Protein AF-A0A2S9GQC8-F1 (afdb_monomer_lite)

Sequence (72 aa):
DTAIDLLRAGGDRIAWLDTDDPAEALRATLVARAAELRQAALLGDAGSALAILDSHRLLCAHRHGPFGVAQW

Secondary structure (DSSP, 8-state):
-HHHHHHHH--TT------S-HHHHHHHHHHHHHHHHHHHHHTT-HHHHHHHHHT---------STT-----

Structure (mmCIF, N/CA/C/O backbone):
data_AF-A0A2S9GQC8-F1
#
_entry.id   AF-A0A2S9GQC8-F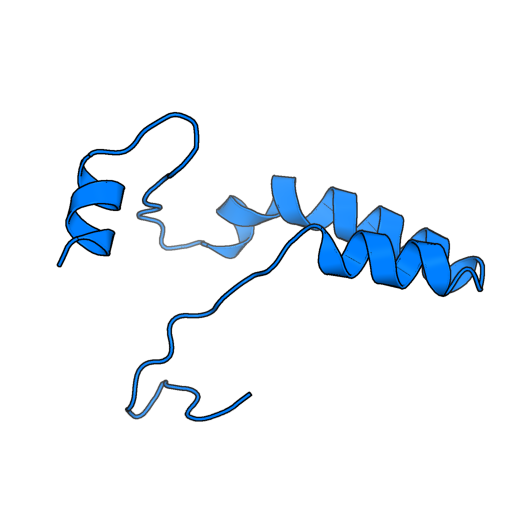1
#
loop_
_atom_site.group_PDB
_atom_site.id
_atom_site.type_symbol
_atom_site.label_atom_id
_atom_site.label_alt_id
_atom_site.label_comp_id
_atom_site.label_asym_id
_atom_site.label_entity_id
_atom_site.label_seq_id
_atom_site.pdbx_PDB_ins_code
_atom_site.Cartn_x
_atom_site.Cartn_y
_atom_site.Cartn_z
_atom_site.occupancy
_atom_site.B_iso_or_equiv
_atom_site.auth_seq_id
_atom_site.auth_comp_id
_atom_site.auth_asym_id
_atom_site.auth_atom_id
_atom_site.pdbx_PDB_model_num
ATOM 1 N N . ASP A 1 1 ? 14.338 -16.391 -17.060 1.00 80.00 1 ASP A N 1
ATOM 2 C CA . ASP A 1 1 ? 13.523 -16.537 -15.837 1.00 80.00 1 ASP A CA 1
ATOM 3 C C . ASP A 1 1 ? 12.144 -16.079 -16.247 1.00 80.00 1 ASP A C 1
ATOM 5 O O . ASP A 1 1 ? 12.006 -14.926 -16.643 1.00 80.00 1 ASP A O 1
ATOM 9 N N . THR A 1 2 ? 11.167 -16.985 -16.228 1.00 88.12 2 THR A N 1
ATOM 10 C CA . THR A 1 2 ? 9.832 -16.775 -16.799 1.00 88.12 2 THR A CA 1
ATOM 11 C C . THR A 1 2 ? 9.168 -15.486 -16.309 1.00 88.12 2 THR A C 1
ATOM 13 O O . THR A 1 2 ? 8.487 -14.829 -17.089 1.00 88.12 2 THR A O 1
ATOM 16 N N . ALA A 1 3 ? 9.386 -15.080 -15.052 1.00 85.75 3 ALA A N 1
ATOM 17 C CA . ALA A 1 3 ? 8.811 -13.842 -14.524 1.00 85.75 3 ALA A CA 1
ATOM 18 C C . ALA A 1 3 ? 9.378 -12.594 -15.223 1.00 85.75 3 ALA A C 1
ATOM 20 O O . ALA A 1 3 ? 8.629 -11.704 -15.623 1.00 85.75 3 ALA 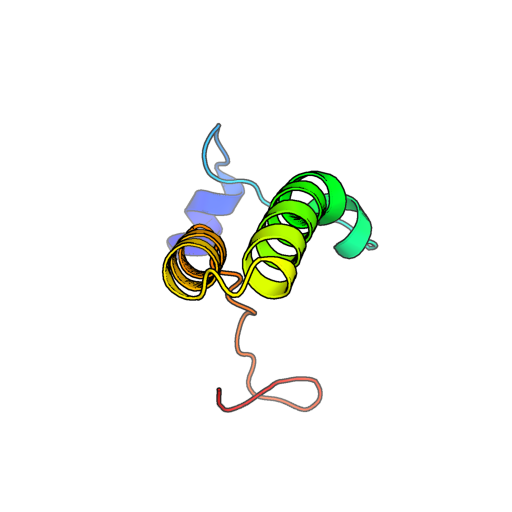A O 1
ATOM 21 N N . ILE A 1 4 ? 10.698 -12.551 -15.418 1.00 87.38 4 ILE A N 1
ATOM 22 C CA . ILE A 1 4 ? 11.381 -11.455 -16.118 1.00 87.38 4 ILE A CA 1
ATOM 23 C C . ILE A 1 4 ? 10.994 -11.432 -17.598 1.00 87.38 4 ILE A C 1
ATOM 25 O O . ILE A 1 4 ? 10.786 -10.358 -18.159 1.00 87.38 4 ILE A O 1
ATOM 29 N N . ASP A 1 5 ? 10.863 -12.601 -18.223 1.00 90.75 5 ASP A N 1
ATOM 30 C CA . ASP A 1 5 ? 10.484 -12.707 -19.633 1.00 90.75 5 ASP A CA 1
ATOM 31 C C . ASP A 1 5 ? 9.042 -12.209 -19.865 1.00 90.75 5 ASP A C 1
ATOM 33 O O . ASP A 1 5 ? 8.792 -11.474 -20.820 1.00 90.75 5 ASP A O 1
ATOM 37 N N . LEU A 1 6 ? 8.115 -12.503 -18.944 1.00 90.94 6 LEU A N 1
ATOM 38 C CA . LEU A 1 6 ? 6.746 -11.969 -18.968 1.00 90.94 6 LEU A CA 1
ATOM 39 C C . LEU A 1 6 ? 6.698 -10.455 -18.750 1.00 90.94 6 LEU A C 1
ATOM 41 O O . LEU A 1 6 ? 5.985 -9.758 -19.468 1.00 90.94 6 LEU A O 1
ATOM 45 N N . LEU A 1 7 ? 7.458 -9.928 -17.787 1.00 90.00 7 LEU A N 1
ATOM 46 C CA . LEU A 1 7 ? 7.475 -8.486 -17.554 1.00 90.00 7 LEU A CA 1
ATOM 47 C C . LEU A 1 7 ? 8.068 -7.714 -18.742 1.00 90.00 7 LEU A C 1
ATOM 49 O O . LEU A 1 7 ? 7.589 -6.629 -19.059 1.00 90.00 7 LEU A O 1
ATOM 53 N N . ARG A 1 8 ? 9.084 -8.276 -19.413 1.00 88.56 8 ARG A N 1
ATOM 54 C CA . ARG A 1 8 ? 9.655 -7.712 -20.648 1.00 88.56 8 ARG A CA 1
ATOM 55 C C . ARG A 1 8 ? 8.676 -7.752 -21.817 1.00 88.56 8 ARG A C 1
ATOM 57 O O . ARG A 1 8 ? 8.684 -6.833 -22.628 1.00 88.56 8 ARG A O 1
ATOM 64 N N . ALA A 1 9 ? 7.863 -8.805 -21.915 1.00 91.06 9 ALA A N 1
ATOM 65 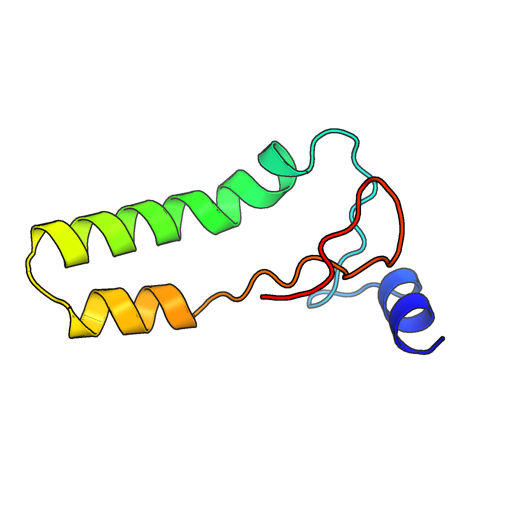C CA . ALA A 1 9 ? 6.821 -8.908 -22.934 1.00 91.06 9 ALA A CA 1
ATOM 66 C C . ALA A 1 9 ? 5.686 -7.886 -22.717 1.00 91.06 9 ALA A C 1
ATOM 68 O O . ALA A 1 9 ? 5.097 -7.419 -23.690 1.00 91.06 9 ALA A O 1
ATOM 69 N N . GLY A 1 10 ? 5.417 -7.512 -21.459 1.00 86.94 10 GLY A N 1
ATOM 70 C CA . GLY A 1 10 ? 4.404 -6.523 -21.080 1.00 86.94 10 GLY A CA 1
ATOM 71 C C . GLY A 1 10 ? 2.958 -7.004 -21.268 1.00 86.94 10 GLY A C 1
ATOM 72 O O . GLY A 1 10 ? 2.696 -8.187 -21.491 1.00 86.94 10 GLY A O 1
ATOM 73 N N . GLY A 1 11 ? 2.000 -6.077 -21.152 1.00 87.25 11 GLY A N 1
ATOM 74 C CA . GLY A 1 11 ? 0.575 -6.299 -21.426 1.00 87.25 11 GLY A CA 1
ATOM 75 C C . GLY A 1 11 ? -0.357 -5.511 -20.501 1.00 87.25 11 GLY A C 1
ATOM 76 O O . GLY A 1 11 ? 0.080 -4.865 -19.555 1.00 87.25 11 GLY A O 1
ATOM 77 N N . ASP A 1 12 ? -1.668 -5.614 -20.726 1.00 84.81 12 ASP A N 1
ATOM 78 C CA . ASP A 1 12 ? -2.677 -4.828 -19.985 1.00 84.81 12 ASP A CA 1
ATOM 79 C C . ASP A 1 12 ? -2.747 -5.156 -18.485 1.00 84.81 12 ASP A C 1
ATOM 81 O O . ASP A 1 12 ? -3.297 -4.398 -17.688 1.00 84.81 12 ASP A O 1
ATOM 85 N N . ARG A 1 13 ? -2.225 -6.324 -18.090 1.00 84.44 13 ARG A N 1
ATOM 86 C CA . ARG A 1 13 ? -2.311 -6.848 -16.718 1.00 84.44 13 ARG A CA 1
ATOM 87 C C . ARG A 1 13 ? -0.978 -6.833 -15.975 1.00 84.44 13 ARG A C 1
ATOM 89 O O . ARG A 1 13 ? -0.971 -7.084 -14.773 1.00 84.44 13 ARG A O 1
ATOM 96 N N . ILE A 1 14 ? 0.135 -6.606 -16.674 1.00 89.06 14 ILE A N 1
ATOM 97 C CA . ILE A 1 14 ? 1.493 -6.716 -16.134 1.00 89.06 14 ILE A CA 1
ATOM 98 C C . ILE A 1 14 ? 2.338 -5.592 -16.732 1.00 89.06 14 ILE A C 1
ATOM 100 O O . ILE A 1 14 ? 2.465 -5.493 -17.948 1.00 89.06 14 ILE A O 1
ATOM 104 N N . ALA A 1 15 ? 2.955 -4.785 -15.872 1.00 86.19 15 ALA A N 1
ATOM 105 C CA . ALA A 1 15 ? 3.820 -3.688 -16.283 1.00 86.19 15 ALA A CA 1
ATOM 106 C C . ALA A 1 15 ? 5.189 -3.785 -15.601 1.00 86.19 15 ALA A C 1
ATOM 108 O O . ALA A 1 15 ? 5.275 -4.047 -14.400 1.00 86.19 15 ALA A O 1
ATOM 109 N N . TRP A 1 16 ? 6.250 -3.536 -16.371 1.00 88.00 16 TRP A N 1
ATOM 110 C CA . TRP A 1 16 ? 7.572 -3.221 -15.837 1.00 88.00 16 TRP A CA 1
ATOM 111 C C . TRP A 1 16 ? 7.672 -1.706 -15.664 1.00 88.00 16 TRP A C 1
ATOM 113 O O . TRP A 1 16 ? 7.499 -0.960 -16.627 1.00 88.00 16 TRP A O 1
ATOM 123 N N . LEU A 1 17 ? 7.943 -1.252 -14.442 1.00 87.38 17 LEU A N 1
ATOM 124 C CA . LEU A 1 17 ? 8.143 0.162 -14.140 1.00 87.38 17 LEU A CA 1
ATOM 125 C C . LEU A 1 17 ? 9.642 0.436 -14.048 1.00 87.38 17 LEU A C 1
ATOM 127 O O . LEU A 1 17 ? 10.301 -0.043 -13.128 1.00 87.38 17 LEU A O 1
ATOM 131 N N . ASP A 1 18 ? 10.161 1.197 -15.005 1.00 87.75 18 ASP A N 1
ATOM 132 C CA . ASP A 1 18 ? 11.511 1.756 -14.956 1.00 87.75 18 ASP A CA 1
ATOM 133 C C . ASP A 1 18 ? 11.398 3.212 -14.482 1.00 87.75 18 ASP A C 1
ATOM 135 O O . ASP A 1 18 ? 11.011 4.096 -15.247 1.00 87.75 18 ASP A O 1
ATOM 139 N N . THR A 1 19 ? 11.568 3.437 -13.177 1.00 87.56 19 THR A N 1
ATOM 140 C CA . THR A 1 19 ? 11.358 4.742 -12.533 1.00 87.56 19 THR A CA 1
ATOM 141 C C . THR A 1 19 ? 12.268 4.909 -11.322 1.00 87.56 19 THR A C 1
ATOM 143 O O . THR A 1 19 ? 12.424 3.985 -10.522 1.00 87.56 19 THR A O 1
ATOM 146 N N . ASP A 1 20 ? 12.794 6.119 -11.149 1.00 90.94 20 ASP A N 1
ATOM 147 C CA . ASP A 1 20 ? 13.518 6.531 -9.942 1.00 90.94 20 ASP A CA 1
ATOM 148 C C . ASP A 1 20 ? 12.569 7.009 -8.823 1.00 90.94 20 ASP A C 1
ATOM 150 O O . ASP A 1 20 ? 12.990 7.178 -7.679 1.00 90.94 20 ASP A O 1
ATOM 154 N N . ASP A 1 21 ? 11.278 7.192 -9.132 1.00 89.00 21 ASP A N 1
ATOM 155 C CA . ASP A 1 21 ? 10.224 7.542 -8.173 1.00 89.00 21 ASP A CA 1
ATOM 156 C C . ASP A 1 21 ? 9.085 6.501 -8.197 1.00 89.00 21 ASP A C 1
ATOM 158 O O . ASP A 1 21 ? 8.049 6.677 -8.854 1.00 89.00 21 ASP A O 1
ATOM 162 N N . PRO A 1 22 ? 9.259 5.366 -7.498 1.00 86.12 22 PRO A N 1
ATOM 163 C CA . PRO A 1 22 ? 8.229 4.335 -7.411 1.00 86.12 22 PRO A CA 1
ATOM 164 C C . PRO A 1 22 ? 7.015 4.777 -6.582 1.00 86.12 22 PRO A C 1
ATOM 166 O O . PRO A 1 22 ? 5.927 4.225 -6.750 1.00 86.12 22 PRO A O 1
ATOM 169 N N . ALA A 1 23 ? 7.173 5.755 -5.684 1.00 87.44 23 ALA A N 1
ATOM 170 C CA . ALA A 1 23 ? 6.080 6.224 -4.840 1.00 87.44 23 ALA A CA 1
ATOM 171 C C . ALA A 1 23 ? 5.032 6.959 -5.676 1.00 87.44 23 ALA A C 1
ATOM 173 O O . ALA A 1 23 ? 3.836 6.704 -5.518 1.00 87.44 23 ALA A O 1
ATOM 174 N N . GLU A 1 24 ? 5.474 7.818 -6.594 1.00 91.50 24 GLU A N 1
ATOM 175 C CA . GLU A 1 24 ? 4.565 8.519 -7.494 1.00 91.50 24 GLU A CA 1
ATOM 176 C C . GLU A 1 24 ? 3.866 7.556 -8.460 1.00 91.50 24 GLU A C 1
ATOM 178 O O . GLU A 1 24 ? 2.644 7.608 -8.607 1.00 91.50 24 GLU A O 1
ATOM 183 N N . ALA A 1 25 ? 4.599 6.587 -9.016 1.00 89.00 25 ALA A N 1
ATOM 184 C CA . ALA A 1 25 ? 4.029 5.577 -9.910 1.00 89.00 25 ALA A CA 1
ATOM 185 C C . ALA A 1 25 ? 2.919 4.732 -9.248 1.00 89.00 25 ALA A C 1
ATOM 187 O O . ALA A 1 25 ? 1.963 4.320 -9.907 1.00 89.00 25 ALA A O 1
ATOM 188 N N . LEU A 1 26 ? 3.018 4.479 -7.940 1.00 87.94 26 LEU A N 1
ATOM 189 C CA . LEU A 1 26 ? 2.036 3.691 -7.189 1.00 87.94 26 LEU A CA 1
ATOM 190 C C . LEU A 1 26 ? 0.915 4.536 -6.566 1.00 87.94 26 LEU A C 1
ATOM 192 O O . LEU A 1 26 ? -0.106 3.980 -6.146 1.00 87.94 26 LEU A O 1
ATOM 196 N N . ARG A 1 27 ? 1.074 5.864 -6.496 1.00 90.94 27 ARG A N 1
ATOM 197 C CA . ARG A 1 27 ? 0.199 6.766 -5.735 1.00 90.94 27 ARG A CA 1
ATOM 198 C C . ARG A 1 27 ? -1.266 6.635 -6.133 1.00 90.94 27 ARG A C 1
ATOM 200 O O . ARG A 1 27 ? -2.108 6.436 -5.259 1.00 90.94 27 ARG A O 1
ATOM 207 N N . ALA A 1 28 ? -1.568 6.722 -7.428 1.00 86.25 28 ALA A N 1
ATOM 208 C CA . ALA A 1 28 ? -2.942 6.672 -7.930 1.00 86.25 28 ALA A CA 1
ATOM 209 C C . ALA A 1 28 ? -3.661 5.384 -7.500 1.00 86.25 28 ALA A C 1
ATOM 211 O O . ALA A 1 28 ? -4.812 5.415 -7.067 1.00 86.25 28 ALA A O 1
ATOM 212 N N . THR A 1 29 ? -2.950 4.259 -7.550 1.00 85.38 29 THR A N 1
ATOM 213 C CA . THR A 1 29 ? -3.505 2.950 -7.216 1.00 85.38 29 THR A CA 1
ATOM 214 C C . THR A 1 29 ? -3.670 2.794 -5.703 1.00 85.38 29 THR A C 1
ATOM 216 O O . THR A 1 29 ? -4.681 2.257 -5.257 1.00 85.38 29 THR A O 1
ATOM 219 N N . LEU A 1 30 ? -2.704 3.258 -4.901 1.00 90.81 30 LEU A N 1
ATOM 220 C CA . LEU A 1 30 ? -2.682 3.040 -3.451 1.00 90.81 30 LEU A CA 1
ATOM 221 C C . LEU A 1 30 ? -3.546 4.029 -2.657 1.00 90.81 30 LEU A C 1
ATOM 223 O O . LEU A 1 30 ? -4.185 3.623 -1.688 1.00 90.81 30 LEU A O 1
ATOM 227 N N . VAL A 1 31 ? -3.578 5.311 -3.035 1.00 94.25 31 VAL A N 1
ATOM 228 C CA . VAL A 1 31 ? -4.193 6.369 -2.210 1.00 94.25 31 VAL A CA 1
ATOM 229 C C . VAL A 1 31 ? -5.704 6.201 -2.083 1.00 94.25 31 VAL A C 1
ATOM 231 O O . VAL A 1 31 ? -6.224 6.342 -0.977 1.00 94.25 31 VAL A O 1
ATOM 234 N N . ALA A 1 32 ? -6.403 5.864 -3.170 1.00 91.06 32 ALA A N 1
ATOM 235 C CA . ALA A 1 32 ? -7.853 5.656 -3.132 1.00 91.06 32 ALA A CA 1
ATOM 236 C C . ALA A 1 32 ? -8.230 4.556 -2.122 1.00 91.06 32 ALA A C 1
ATOM 238 O O . ALA A 1 32 ? -9.020 4.778 -1.207 1.00 91.06 32 ALA A O 1
ATOM 239 N N . ARG A 1 33 ? -7.546 3.411 -2.202 1.00 92.94 33 ARG A N 1
ATOM 240 C CA . ARG A 1 33 ? -7.745 2.279 -1.287 1.00 92.94 33 ARG A CA 1
ATOM 241 C C . ARG A 1 33 ? -7.347 2.604 0.150 1.00 92.94 33 ARG A C 1
ATOM 243 O O . ARG A 1 33 ? -8.044 2.219 1.082 1.00 92.94 33 ARG A O 1
ATOM 250 N N . ALA A 1 34 ? -6.254 3.341 0.350 1.00 94.69 34 ALA A N 1
ATOM 251 C CA . ALA A 1 34 ? -5.838 3.778 1.681 1.00 94.69 34 ALA A CA 1
ATOM 252 C C . ALA A 1 34 ? -6.876 4.711 2.331 1.00 94.69 34 ALA A C 1
ATOM 254 O O . ALA A 1 34 ? -7.116 4.627 3.538 1.00 94.69 34 ALA A O 1
ATOM 255 N N . ALA A 1 35 ? -7.518 5.576 1.540 1.00 96.25 35 ALA A N 1
ATOM 256 C CA . ALA A 1 35 ? -8.596 6.431 2.016 1.00 96.25 35 ALA A CA 1
ATOM 257 C C . ALA A 1 35 ? -9.819 5.606 2.446 1.00 96.25 35 ALA A C 1
ATOM 259 O O . ALA A 1 35 ? -10.327 5.823 3.545 1.00 96.25 35 ALA A O 1
ATOM 260 N N . GLU A 1 36 ? -10.247 4.634 1.636 1.00 96.00 36 GLU A N 1
ATOM 261 C CA . GLU A 1 36 ? -11.361 3.726 1.954 1.00 96.00 36 GLU A CA 1
ATOM 262 C C . GLU A 1 36 ? -11.085 2.892 3.211 1.00 96.00 36 GLU A C 1
ATOM 264 O O . GLU A 1 36 ? -11.907 2.858 4.128 1.00 96.00 36 GLU A O 1
ATOM 269 N N . LEU A 1 37 ? -9.887 2.305 3.306 1.00 97.00 37 LEU A N 1
ATOM 270 C CA . LEU A 1 37 ? -9.434 1.563 4.482 1.00 97.00 37 LEU A CA 1
ATOM 271 C C . LEU A 1 37 ? -9.518 2.424 5.746 1.00 97.00 37 LEU A C 1
ATOM 273 O O . LEU A 1 37 ? -10.033 1.989 6.777 1.00 97.00 37 LEU A O 1
ATOM 277 N N . ARG A 1 38 ? -9.036 3.670 5.666 1.00 97.62 38 ARG A N 1
ATOM 278 C CA . ARG A 1 38 ? -9.089 4.610 6.787 1.00 97.62 38 ARG A CA 1
ATOM 279 C C . ARG A 1 38 ? -10.529 4.928 7.190 1.00 97.62 38 ARG A C 1
ATOM 281 O O . ARG A 1 38 ? -10.791 5.030 8.385 1.00 97.62 38 ARG A O 1
ATOM 288 N N . GLN A 1 39 ? -11.448 5.098 6.239 1.00 98.50 39 GLN A N 1
ATOM 289 C CA . GLN A 1 39 ? -12.859 5.338 6.561 1.00 98.50 39 GLN A CA 1
ATOM 290 C C . GLN A 1 39 ? -13.484 4.139 7.276 1.00 98.50 39 GLN A C 1
AT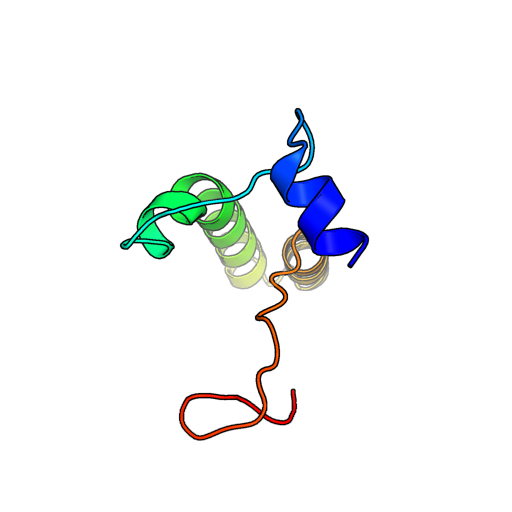OM 292 O O . GLN A 1 39 ? -14.101 4.329 8.320 1.00 98.50 39 GLN A O 1
ATOM 297 N N . ALA A 1 40 ? -13.265 2.915 6.786 1.00 98.25 40 ALA A N 1
ATOM 298 C CA . ALA A 1 40 ? -13.754 1.702 7.445 1.00 98.25 40 ALA A CA 1
ATOM 299 C C . ALA A 1 40 ? -13.199 1.562 8.874 1.00 98.25 40 ALA A C 1
ATOM 301 O O . ALA A 1 40 ? -13.946 1.282 9.811 1.00 98.25 40 ALA A O 1
ATOM 302 N N . ALA A 1 41 ? -11.908 1.855 9.067 1.00 97.31 41 ALA A N 1
ATOM 303 C CA . ALA A 1 41 ? -11.271 1.828 10.382 1.00 97.31 41 ALA A CA 1
ATOM 304 C C . ALA A 1 41 ? -11.862 2.864 11.355 1.00 97.31 41 ALA A C 1
ATOM 306 O O . ALA A 1 41 ? -12.151 2.529 12.502 1.00 97.31 41 ALA A O 1
ATOM 307 N N . LEU A 1 42 ? -12.090 4.105 10.907 1.00 98.25 42 LEU A N 1
ATOM 308 C CA . LEU A 1 42 ? -12.781 5.127 11.709 1.00 98.25 42 LEU A CA 1
ATOM 309 C C . LEU A 1 42 ? -14.240 4.746 12.001 1.00 98.25 42 LEU A C 1
ATOM 311 O O . LEU A 1 42 ? -14.765 5.097 13.054 1.00 98.25 42 LEU A O 1
ATOM 315 N N . LEU A 1 43 ? -14.850 4.012 11.067 1.00 98.44 43 LEU A N 1
ATOM 316 C CA . LEU A 1 43 ? -16.131 3.308 11.145 1.00 98.44 43 LEU A CA 1
ATOM 317 C C . LEU A 1 43 ? -16.265 2.351 12.339 1.00 98.44 43 LEU A C 1
ATOM 319 O O . LEU A 1 43 ? -17.368 2.039 12.784 1.00 98.44 43 LEU A O 1
ATOM 323 N N . GLY A 1 44 ? -15.133 1.805 12.791 1.00 98.25 44 GLY A N 1
ATOM 324 C CA . GLY A 1 44 ? -15.110 0.567 13.566 1.00 98.25 44 GLY A CA 1
ATOM 325 C C . GLY A 1 44 ? -15.490 -0.672 12.742 1.00 98.25 44 GLY A C 1
ATOM 326 O O . GLY A 1 44 ? -15.674 -1.746 13.313 1.00 98.25 44 GLY A O 1
ATOM 327 N N . ASP A 1 45 ? -15.590 -0.557 11.413 1.00 98.31 45 ASP A N 1
ATOM 328 C CA . ASP A 1 45 ? -15.909 -1.668 10.516 1.00 98.31 45 ASP A CA 1
ATOM 329 C C . ASP A 1 45 ? -14.639 -2.455 10.173 1.00 98.31 45 ASP A C 1
ATOM 331 O O . ASP A 1 45 ? -14.010 -2.294 9.121 1.00 98.31 45 ASP A O 1
ATOM 335 N N . ALA A 1 46 ? -14.247 -3.318 11.108 1.00 97.62 46 ALA A N 1
ATOM 336 C CA . ALA A 1 46 ? -13.079 -4.175 10.956 1.00 97.62 46 ALA A CA 1
ATOM 337 C C . ALA A 1 46 ? -13.201 -5.142 9.763 1.00 97.62 46 ALA A C 1
ATOM 339 O O . ALA A 1 46 ? -12.191 -5.464 9.138 1.00 97.62 46 ALA A O 1
ATOM 340 N N . GLY A 1 47 ? -14.415 -5.594 9.429 1.00 98.12 47 GLY A N 1
ATOM 341 C CA . GLY A 1 47 ? -14.646 -6.535 8.332 1.00 98.12 47 GLY A CA 1
ATOM 342 C C . GLY A 1 47 ? -14.328 -5.907 6.979 1.00 98.12 47 GLY A C 1
ATOM 343 O O . GLY A 1 47 ? -13.515 -6.443 6.222 1.00 98.12 47 GLY A O 1
ATOM 344 N N . SER A 1 48 ? -14.899 -4.732 6.709 1.00 97.62 48 SER A N 1
ATOM 345 C CA . SER A 1 48 ? -14.612 -3.984 5.483 1.00 97.62 48 SER A CA 1
ATOM 346 C C . SER A 1 48 ? -13.154 -3.538 5.421 1.00 97.62 48 SER A C 1
ATOM 348 O O . SER A 1 48 ? -12.529 -3.640 4.367 1.00 97.62 48 SER A O 1
ATOM 350 N N . ALA A 1 49 ? -12.574 -3.108 6.546 1.00 97.06 49 ALA A N 1
ATOM 351 C CA . ALA A 1 49 ? -11.165 -2.729 6.599 1.00 97.06 49 ALA A CA 1
ATOM 352 C C . ALA A 1 49 ? -10.240 -3.887 6.174 1.00 97.06 49 ALA A C 1
ATOM 354 O O . ALA A 1 49 ? -9.360 -3.698 5.334 1.00 97.06 49 ALA A O 1
ATOM 355 N N . LEU A 1 50 ? -10.462 -5.098 6.694 1.00 95.69 50 LEU A N 1
ATOM 356 C CA . LEU A 1 50 ? -9.670 -6.273 6.319 1.00 95.69 50 LEU A CA 1
ATOM 357 C C . LEU A 1 50 ? -9.885 -6.680 4.855 1.00 95.69 50 LEU A C 1
ATOM 359 O O . LEU A 1 50 ? -8.915 -7.000 4.172 1.00 95.69 50 LEU A O 1
ATOM 363 N N . ALA A 1 51 ? -11.120 -6.614 4.349 1.00 96.06 51 ALA A N 1
ATOM 364 C CA . ALA A 1 51 ? -11.411 -6.920 2.948 1.00 96.06 51 ALA A CA 1
ATOM 365 C C . ALA A 1 51 ? -10.723 -5.940 1.976 1.00 96.06 51 ALA A C 1
ATOM 367 O O . ALA A 1 51 ? -10.155 -6.357 0.967 1.00 96.06 51 ALA A O 1
ATOM 368 N N . ILE A 1 52 ? -10.721 -4.640 2.295 1.00 95.31 52 ILE A N 1
ATOM 369 C CA . ILE A 1 52 ? -10.020 -3.617 1.503 1.00 95.31 52 ILE A CA 1
ATOM 370 C C . ILE A 1 52 ? -8.509 -3.861 1.543 1.00 95.31 52 ILE A C 1
ATOM 372 O O . ILE A 1 52 ? -7.852 -3.797 0.502 1.00 95.31 52 ILE A O 1
ATOM 376 N N . LEU A 1 53 ? -7.961 -4.167 2.723 1.00 92.06 53 LEU A N 1
ATOM 377 C CA . LEU A 1 53 ? -6.537 -4.455 2.891 1.00 92.06 53 LEU A CA 1
ATOM 378 C C . LEU A 1 53 ? -6.092 -5.661 2.045 1.00 92.06 53 LEU A C 1
ATOM 380 O O . LEU A 1 53 ? -5.039 -5.600 1.416 1.00 92.06 53 LEU A O 1
ATOM 384 N N . ASP A 1 54 ? -6.900 -6.721 1.981 1.00 92.38 54 ASP A N 1
ATOM 385 C CA . ASP A 1 54 ? -6.579 -7.944 1.228 1.00 92.38 54 ASP A CA 1
ATOM 386 C C . ASP A 1 54 ? -6.692 -7.773 -0.302 1.00 92.38 54 ASP A C 1
ATOM 388 O O . ASP A 1 54 ? -6.040 -8.480 -1.070 1.00 92.38 54 ASP A O 1
ATOM 392 N N . SER A 1 55 ? -7.453 -6.776 -0.770 1.00 90.56 55 SER A N 1
ATOM 393 C CA . SER A 1 55 ? -7.675 -6.523 -2.205 1.00 90.56 55 SER A CA 1
ATOM 394 C C . SER A 1 55 ? -6.413 -6.138 -2.991 1.00 90.56 55 SER A C 1
ATOM 396 O O . SER A 1 55 ? -6.404 -6.188 -4.224 1.00 90.56 55 SER A O 1
ATOM 398 N N . HIS A 1 56 ? -5.335 -5.741 -2.305 1.00 86.69 56 HIS A N 1
ATOM 399 C CA . HIS A 1 56 ? -4.083 -5.367 -2.944 1.00 86.69 56 HIS A CA 1
ATOM 400 C C . HIS A 1 56 ? -2.866 -5.793 -2.130 1.00 86.69 56 HIS A C 1
ATOM 402 O O . HIS A 1 56 ? -2.609 -5.280 -1.043 1.00 86.69 56 HIS A O 1
ATOM 408 N N . ARG A 1 57 ? -2.050 -6.673 -2.713 1.00 83.38 57 ARG A N 1
ATOM 409 C CA . ARG A 1 57 ? -0.821 -7.169 -2.093 1.00 83.38 57 ARG A CA 1
ATOM 410 C C . ARG A 1 57 ? 0.395 -6.557 -2.775 1.00 83.38 57 ARG A C 1
ATOM 412 O O . ARG A 1 57 ? 0.615 -6.776 -3.963 1.00 83.38 57 ARG A O 1
ATOM 419 N N . LEU A 1 58 ? 1.197 -5.826 -2.005 1.00 81.81 58 LEU A N 1
ATOM 420 C CA . LEU A 1 58 ? 2.522 -5.384 -2.422 1.00 81.81 58 LEU A CA 1
ATOM 421 C C . LEU A 1 58 ? 3.545 -6.415 -1.944 1.00 81.81 58 LEU A C 1
ATOM 423 O O . LEU A 1 58 ? 3.773 -6.560 -0.746 1.00 81.81 58 LEU A O 1
ATOM 427 N N . LEU A 1 59 ? 4.147 -7.141 -2.881 1.00 78.06 59 LEU A N 1
ATOM 428 C CA . LEU A 1 59 ? 5.258 -8.041 -2.594 1.00 78.06 59 LEU A CA 1
ATOM 429 C C . LEU A 1 59 ? 6.554 -7.314 -2.930 1.00 78.06 59 LEU A C 1
ATOM 431 O O . LEU A 1 59 ? 6.882 -7.115 -4.098 1.00 78.06 59 LEU A O 1
ATOM 435 N N . CYS A 1 60 ? 7.293 -6.906 -1.907 1.00 71.94 60 CYS A N 1
ATOM 436 C CA . CYS A 1 60 ? 8.639 -6.391 -2.103 1.00 71.94 60 CYS A CA 1
ATOM 437 C C . CYS A 1 60 ? 9.559 -7.571 -2.421 1.00 71.94 60 CYS A C 1
ATOM 439 O O . CYS A 1 60 ? 9.584 -8.554 -1.677 1.00 71.94 60 CYS A O 1
ATOM 441 N N . ALA A 1 61 ? 10.309 -7.494 -3.523 1.00 65.31 61 ALA A N 1
ATOM 442 C CA . ALA A 1 61 ? 11.276 -8.529 -3.858 1.00 65.31 61 ALA A CA 1
ATOM 443 C C . ALA A 1 61 ? 12.260 -8.710 -2.690 1.00 65.31 61 ALA A C 1
ATOM 445 O O . ALA A 1 61 ? 12.987 -7.788 -2.316 1.00 65.31 61 ALA A O 1
ATOM 446 N N . HIS A 1 62 ? 12.282 -9.908 -2.108 1.00 60.72 62 HIS A N 1
ATOM 447 C CA . HIS A 1 62 ? 13.292 -10.280 -1.130 1.00 60.72 62 HIS A CA 1
ATOM 448 C C . HIS A 1 62 ? 14.623 -10.449 -1.853 1.00 60.72 62 HIS A C 1
ATOM 450 O O . HIS A 1 62 ? 14.835 -11.424 -2.571 1.00 60.72 62 HIS A O 1
ATOM 456 N N . ARG A 1 63 ? 15.542 -9.508 -1.646 1.00 56.66 63 ARG A N 1
ATOM 457 C CA . ARG A 1 63 ? 16.959 -9.747 -1.921 1.00 56.66 63 ARG A CA 1
ATOM 458 C C . ARG A 1 63 ? 17.650 -10.134 -0.623 1.00 56.66 63 ARG A C 1
ATOM 460 O O . ARG A 1 63 ? 17.495 -9.455 0.384 1.00 56.66 63 ARG A O 1
ATOM 467 N N . HIS A 1 64 ? 18.454 -11.189 -0.655 1.00 59.44 64 HIS A N 1
ATOM 468 C CA . HIS A 1 64 ? 19.475 -11.388 0.369 1.00 59.44 64 HIS A CA 1
ATOM 469 C C . HIS A 1 64 ? 20.597 -10.354 0.146 1.00 59.44 64 HIS A C 1
ATOM 471 O O . HIS A 1 64 ? 21.000 -10.118 -0.994 1.00 59.44 64 HIS A O 1
ATOM 477 N N . GLY A 1 65 ? 21.085 -9.706 1.210 1.00 59.34 65 GLY A N 1
ATOM 478 C CA . GLY A 1 65 ? 22.179 -8.722 1.148 1.00 59.34 65 GLY A CA 1
ATOM 479 C C . GLY A 1 65 ? 21.885 -7.405 1.889 1.00 59.34 65 GLY A C 1
ATOM 480 O O . GLY A 1 65 ? 20.797 -7.242 2.426 1.00 59.34 65 GLY A O 1
ATOM 481 N N . PRO A 1 66 ? 22.818 -6.431 1.898 1.00 58.25 66 PRO A N 1
ATOM 482 C CA . PRO A 1 66 ? 22.822 -5.303 2.849 1.00 58.25 66 PRO A CA 1
ATOM 483 C C . PRO A 1 66 ? 21.565 -4.414 2.857 1.00 58.25 66 PRO A C 1
ATOM 485 O O . PRO A 1 66 ? 21.135 -3.968 3.908 1.00 58.25 66 PRO A O 1
ATOM 488 N N . PHE A 1 67 ? 20.941 -4.185 1.702 1.00 58.50 67 PHE A N 1
ATOM 489 C CA . PHE A 1 67 ? 19.663 -3.448 1.564 1.00 58.50 67 PHE A CA 1
ATOM 490 C C . PHE A 1 67 ? 18.412 -4.361 1.488 1.00 58.50 67 PHE A C 1
ATOM 492 O O . PHE A 1 67 ? 17.489 -4.090 0.726 1.00 58.50 67 PHE A O 1
ATOM 499 N N . GLY A 1 68 ? 18.483 -5.569 2.049 1.00 56.59 68 GLY A N 1
ATOM 500 C CA . GLY A 1 68 ? 17.525 -6.652 1.822 1.00 56.59 68 GLY A CA 1
ATOM 501 C C . GLY A 1 68 ? 16.838 -7.075 3.113 1.00 56.59 68 GLY A C 1
ATOM 502 O O . GLY A 1 68 ? 17.505 -7.215 4.134 1.00 56.59 68 GLY A O 1
ATOM 503 N N . VAL A 1 69 ? 15.522 -7.287 3.078 1.00 56.12 69 VAL A N 1
ATOM 504 C CA . VAL A 1 69 ? 14.755 -7.834 4.208 1.00 56.12 69 VAL A CA 1
ATOM 505 C C . VAL A 1 69 ? 14.670 -9.353 4.075 1.00 56.12 69 VAL A C 1
ATOM 507 O O . VAL A 1 69 ? 14.209 -9.877 3.065 1.00 56.12 69 VAL A O 1
ATOM 510 N N . ALA A 1 70 ? 15.186 -10.060 5.083 1.00 56.25 70 ALA A N 1
ATOM 511 C CA . ALA A 1 70 ? 15.326 -11.516 5.068 1.00 56.25 70 ALA A CA 1
ATOM 512 C C . ALA A 1 70 ? 14.064 -12.267 5.532 1.00 56.25 70 ALA A C 1
ATOM 514 O O . ALA A 1 70 ? 14.020 -13.491 5.436 1.00 56.25 70 ALA A O 1
ATOM 515 N N . GLN A 1 71 ? 13.066 -11.574 6.084 1.00 52.31 71 GLN A N 1
ATOM 516 C CA . GLN A 1 71 ? 11.870 -12.187 6.668 1.00 52.31 71 GLN A CA 1
ATOM 517 C 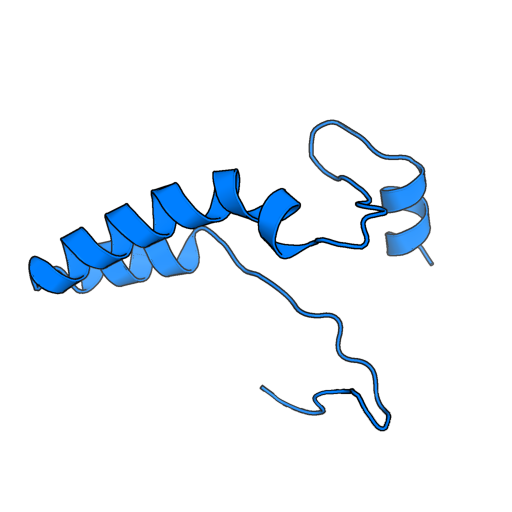C . GLN A 1 71 ? 10.740 -11.158 6.844 1.00 52.31 71 GLN A C 1
ATOM 519 O O . GLN A 1 71 ? 11.026 -9.968 6.991 1.00 52.31 71 GLN A O 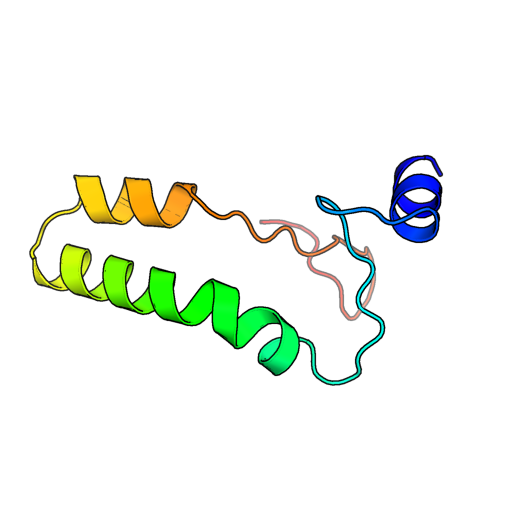1
ATOM 524 N N . TRP A 1 72 ? 9.495 -11.648 6.755 1.00 52.12 72 TRP A N 1
ATOM 525 C CA . TRP A 1 72 ? 8.239 -10.910 6.960 1.00 52.12 72 TRP A CA 1
ATOM 526 C C . TRP A 1 72 ? 7.791 -11.022 8.414 1.00 52.12 72 TRP A C 1
ATOM 528 O O . TRP A 1 72 ? 7.919 -12.143 8.961 1.00 52.12 72 TRP A O 1
#

Foldseek 3Di:
DVVVVDQVVDDPVHHDDDDPCVCVVCCVVVVVLVVQLVVCVVVVNPVSNVVSVVVDDDDDDADPDDVGDPDD

Radius of gyration: 15.91 Å; chains: 1; bounding box: 39×25×36 Å

pLDDT: mean 85.14, std 13.42, range [52.12, 98.5]